Protein AF-A0A7W4TIA7-F1 (afdb_monomer_lite)

Structure (mmCIF, N/CA/C/O backbone):
data_AF-A0A7W4TIA7-F1
#
_entry.id   AF-A0A7W4TIA7-F1
#
loop_
_atom_site.group_PDB
_atom_site.id
_atom_site.type_symbol
_atom_site.label_atom_id
_atom_site.label_alt_id
_atom_site.label_comp_id
_atom_site.label_asym_id
_atom_site.label_entity_id
_atom_site.label_seq_id
_atom_site.pdbx_PDB_ins_code
_atom_site.Cartn_x
_atom_site.Cartn_y
_atom_site.Cartn_z
_atom_site.occupancy
_atom_site.B_iso_or_equiv
_atom_site.auth_seq_id
_atom_site.auth_comp_id
_atom_site.aut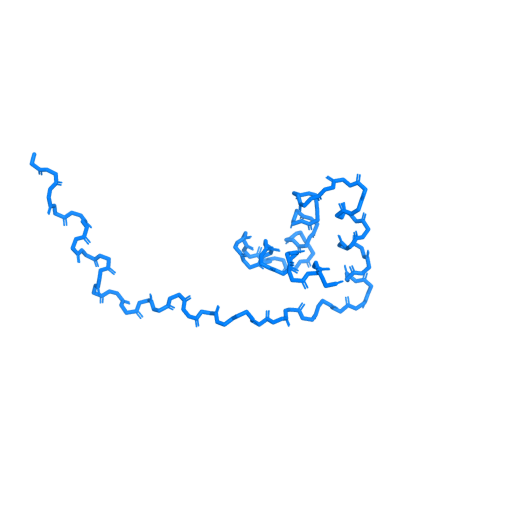h_asym_id
_atom_site.auth_atom_id
_atom_site.pdbx_PDB_model_num
ATOM 1 N N . MET A 1 1 ? 27.812 -3.913 28.693 1.00 46.88 1 MET A N 1
ATOM 2 C CA . MET A 1 1 ? 27.115 -5.199 28.924 1.00 46.88 1 MET A CA 1
ATOM 3 C C . MET A 1 1 ? 25.703 -5.105 28.320 1.00 46.88 1 MET A C 1
ATOM 5 O O . MET A 1 1 ? 24.727 -4.924 29.027 1.00 46.88 1 MET A O 1
ATOM 9 N N . VAL A 1 2 ? 25.594 -5.131 26.984 1.00 51.12 2 VAL A N 1
ATOM 10 C CA . VAL A 1 2 ? 24.342 -4.879 26.227 1.00 51.12 2 VAL A CA 1
ATOM 11 C C . VAL A 1 2 ? 23.756 -6.222 25.773 1.00 51.12 2 VAL A C 1
ATOM 13 O O . VAL A 1 2 ? 23.740 -6.546 24.594 1.00 51.12 2 VAL A O 1
ATOM 16 N N . ARG A 1 3 ? 23.393 -7.088 26.728 1.00 54.44 3 ARG A N 1
ATOM 17 C CA . ARG A 1 3 ? 23.002 -8.492 26.458 1.00 54.44 3 ARG A CA 1
ATOM 18 C C . ARG A 1 3 ? 21.571 -8.847 26.891 1.00 54.44 3 ARG A C 1
ATOM 20 O O . ARG A 1 3 ? 21.206 -10.014 26.860 1.00 54.44 3 ARG A O 1
ATOM 27 N N . GLY A 1 4 ? 20.761 -7.863 27.293 1.00 54.75 4 GLY A N 1
ATOM 28 C CA . GLY A 1 4 ? 19.437 -8.112 27.889 1.00 54.75 4 GLY A CA 1
ATOM 29 C C . GLY A 1 4 ? 18.225 -7.863 26.986 1.00 54.75 4 GLY A C 1
ATOM 30 O O . GLY A 1 4 ? 17.154 -8.397 27.254 1.00 54.75 4 GLY A O 1
ATOM 31 N N . TRP A 1 5 ? 18.355 -7.068 25.922 1.00 59.31 5 TRP A N 1
ATOM 32 C CA . TRP A 1 5 ? 17.181 -6.565 25.194 1.00 59.31 5 TRP A CA 1
ATOM 33 C C . TRP A 1 5 ? 16.664 -7.503 24.092 1.00 59.31 5 TRP A C 1
ATOM 35 O O . TRP A 1 5 ? 15.474 -7.496 23.797 1.00 59.31 5 TRP A O 1
ATOM 45 N N . ILE A 1 6 ? 17.519 -8.379 23.553 1.00 56.91 6 ILE A N 1
ATOM 46 C CA . ILE A 1 6 ? 17.155 -9.290 22.451 1.00 56.91 6 ILE A CA 1
ATOM 47 C C . ILE A 1 6 ? 16.294 -10.473 22.940 1.00 56.91 6 ILE A C 1
ATOM 49 O O . ILE A 1 6 ? 15.496 -11.013 22.180 1.00 56.91 6 ILE A O 1
ATOM 53 N N . ARG A 1 7 ? 16.386 -10.862 24.222 1.00 52.75 7 ARG A N 1
ATOM 54 C CA . ARG A 1 7 ? 15.645 -12.018 24.763 1.00 52.75 7 ARG A CA 1
ATOM 55 C C . ARG A 1 7 ? 14.133 -11.770 24.876 1.00 52.75 7 ARG A C 1
ATOM 57 O O . ARG A 1 7 ? 13.363 -12.705 24.703 1.00 52.75 7 ARG A O 1
ATOM 64 N N . ARG A 1 8 ? 13.709 -10.524 25.112 1.00 54.31 8 ARG A N 1
ATOM 65 C CA . ARG A 1 8 ? 12.304 -10.179 25.398 1.00 54.31 8 ARG A CA 1
ATOM 66 C C . ARG A 1 8 ? 11.376 -10.293 24.184 1.00 54.31 8 ARG A C 1
ATOM 68 O O . ARG A 1 8 ? 10.204 -10.593 24.346 1.00 54.31 8 ARG A O 1
ATOM 75 N N . ILE A 1 9 ? 11.891 -10.101 22.970 1.00 57.56 9 ILE A N 1
ATOM 76 C CA . ILE A 1 9 ? 11.069 -10.110 21.745 1.00 57.56 9 ILE A CA 1
ATOM 77 C C . ILE A 1 9 ? 10.535 -11.521 21.428 1.00 57.56 9 ILE A C 1
ATOM 79 O O . ILE A 1 9 ? 9.482 -11.660 20.815 1.00 57.56 9 ILE A O 1
ATOM 83 N N . ARG A 1 10 ? 11.213 -12.580 21.893 1.00 53.34 10 ARG A N 1
ATOM 84 C CA . ARG A 1 10 ? 10.823 -13.974 21.623 1.00 53.34 10 ARG A CA 1
ATOM 85 C C . ARG A 1 10 ? 9.617 -14.452 22.453 1.00 53.34 10 ARG A C 1
ATOM 87 O O . ARG A 1 10 ? 8.997 -15.436 22.074 1.00 53.34 10 ARG A O 1
ATOM 94 N N . GLU A 1 11 ? 9.256 -13.767 23.539 1.00 51.19 11 GLU A N 1
ATOM 95 C CA . GLU A 1 11 ? 8.148 -14.165 24.432 1.00 51.19 11 GLU A CA 1
ATOM 96 C C . GLU A 1 11 ? 6.784 -13.581 24.028 1.00 51.19 11 GLU A C 1
ATOM 98 O O . GLU A 1 11 ? 5.762 -13.990 24.566 1.00 51.19 11 GLU A O 1
ATOM 103 N N . SER A 1 12 ? 6.730 -12.648 23.072 1.00 51.91 12 SER A N 1
ATOM 104 C CA . SER A 1 12 ? 5.487 -11.926 22.763 1.00 51.91 12 SER A CA 1
ATOM 105 C C . SER A 1 12 ? 4.516 -12.660 21.837 1.00 51.91 12 SER A C 1
ATOM 107 O O . SER A 1 12 ? 3.453 -12.114 21.570 1.00 51.91 12 SER A O 1
ATOM 109 N N . GLY A 1 13 ? 4.845 -13.853 21.324 1.00 47.19 13 GLY A N 1
ATOM 110 C CA . GLY A 1 13 ? 3.920 -14.630 20.481 1.00 47.19 13 GLY A CA 1
ATOM 111 C C . GLY A 1 13 ? 3.387 -13.880 19.250 1.00 47.19 13 GLY A C 1
ATOM 112 O O . GLY A 1 13 ? 2.395 -14.300 18.668 1.00 47.19 13 GLY A O 1
ATOM 113 N N . VAL A 1 14 ? 4.023 -12.768 18.856 1.00 50.12 14 VAL A N 1
ATOM 114 C CA . VAL A 1 14 ? 3.651 -11.993 17.673 1.00 50.12 14 VAL A CA 1
ATOM 115 C C . VAL A 1 14 ? 4.190 -12.750 16.473 1.00 50.12 14 VAL A C 1
ATOM 117 O O . VAL A 1 14 ? 5.309 -12.520 16.014 1.00 50.12 14 VAL A O 1
ATOM 120 N N . THR A 1 15 ? 3.403 -13.697 15.988 1.00 47.38 15 THR A N 1
ATOM 121 C CA . THR A 1 15 ? 3.549 -14.185 14.629 1.00 47.38 15 THR A CA 1
ATOM 122 C C . THR A 1 15 ? 3.251 -12.999 13.717 1.00 47.38 15 THR A C 1
ATOM 124 O O . THR A 1 15 ? 2.124 -12.518 13.631 1.00 47.38 15 THR A O 1
ATOM 127 N N . VAL A 1 16 ? 4.266 -12.486 13.017 1.00 52.00 16 VAL A N 1
ATOM 128 C CA . VAL A 1 16 ? 4.050 -11.583 11.870 1.00 52.00 16 VAL A CA 1
ATOM 129 C C . VAL A 1 16 ? 3.622 -12.428 10.661 1.00 52.00 16 VAL A C 1
ATOM 131 O O . VAL A 1 16 ? 4.026 -12.179 9.531 1.00 52.00 16 VAL A O 1
ATOM 134 N N . ASP A 1 17 ? 2.795 -13.441 10.908 1.00 45.84 17 ASP A N 1
ATOM 135 C CA . ASP A 1 17 ? 2.081 -14.225 9.912 1.00 45.84 17 ASP A CA 1
ATOM 136 C C . ASP A 1 17 ? 0.762 -13.504 9.635 1.00 45.84 17 ASP A C 1
ATOM 138 O O . ASP A 1 17 ? -0.334 -14.016 9.833 1.00 45.84 17 ASP A O 1
ATOM 142 N N . ALA A 1 18 ? 0.873 -12.245 9.215 1.00 49.41 18 ALA A N 1
ATOM 143 C CA . ALA A 1 18 ? -0.155 -11.686 8.366 1.00 49.41 18 ALA A CA 1
ATOM 144 C C . ALA A 1 18 ? 0.212 -12.165 6.966 1.00 49.41 18 ALA A C 1
ATOM 146 O O . ALA A 1 18 ? 1.079 -11.562 6.316 1.00 49.41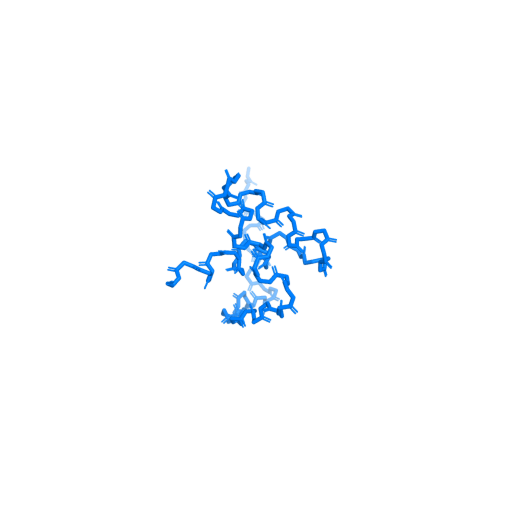 18 ALA A O 1
ATOM 147 N N . ASP A 1 19 ? -0.409 -13.282 6.575 1.00 46.31 19 ASP A N 1
ATOM 148 C CA . ASP A 1 19 ? -0.603 -13.704 5.190 1.00 46.31 19 ASP A CA 1
ATOM 149 C C . ASP A 1 19 ? -0.663 -12.474 4.273 1.00 46.31 19 ASP A C 1
ATOM 151 O O . ASP A 1 19 ? -1.226 -11.440 4.670 1.00 46.31 19 ASP A O 1
ATOM 155 N N . PRO A 1 20 ? -0.121 -12.531 3.045 1.00 48.75 20 PRO A N 1
ATOM 156 C CA . PRO A 1 20 ? -0.407 -11.512 2.059 1.00 48.75 20 PRO A CA 1
ATOM 157 C C . PRO A 1 20 ? -1.890 -11.651 1.720 1.00 48.75 20 PRO A C 1
ATOM 159 O O . PRO A 1 20 ? -2.263 -12.279 0.735 1.00 48.75 20 PRO A O 1
ATOM 162 N N . VAL A 1 21 ? -2.760 -11.068 2.546 1.00 49.22 21 VAL A N 1
ATOM 163 C CA . VAL A 1 21 ? -4.105 -10.726 2.131 1.00 49.22 21 VAL A CA 1
ATOM 164 C C . VAL A 1 21 ? -3.851 -9.862 0.916 1.00 49.22 21 VAL A C 1
ATOM 166 O O . VAL A 1 21 ? -3.349 -8.743 1.040 1.00 49.22 21 VAL A O 1
ATOM 169 N N . ALA A 1 22 ? -4.074 -10.432 -0.265 1.00 53.69 22 ALA A N 1
ATOM 170 C CA . ALA A 1 22 ? -4.143 -9.681 -1.492 1.00 53.69 22 ALA A CA 1
ATOM 171 C C . ALA A 1 22 ? -5.233 -8.651 -1.223 1.00 53.69 22 ALA A C 1
ATOM 173 O O . ALA A 1 22 ? -6.421 -8.972 -1.246 1.00 53.69 22 ALA A O 1
ATOM 174 N N . VAL A 1 23 ? -4.825 -7.448 -0.813 1.00 61.41 23 VAL A N 1
ATOM 175 C CA . VAL A 1 23 ? -5.755 -6.371 -0.528 1.00 61.41 23 VAL A CA 1
ATOM 176 C C . VAL A 1 23 ? -6.334 -6.046 -1.886 1.00 61.41 23 VAL A C 1
ATOM 178 O O . VAL A 1 23 ? -5.695 -5.384 -2.705 1.00 61.41 23 VAL A O 1
ATOM 181 N N . LEU A 1 24 ? -7.512 -6.603 -2.159 1.00 70.00 24 LEU A N 1
ATOM 182 C CA . LEU A 1 24 ? -8.248 -6.309 -3.364 1.00 70.00 24 LEU A CA 1
ATOM 183 C C . LEU A 1 24 ? -8.688 -4.856 -3.222 1.00 70.00 24 LEU A C 1
AT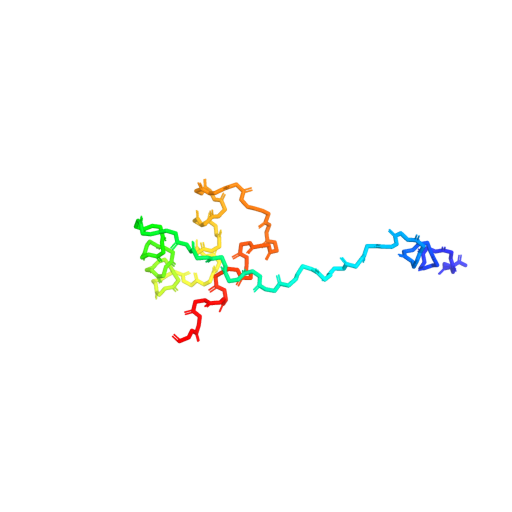OM 185 O O . LEU A 1 24 ? -9.689 -4.548 -2.578 1.00 70.00 24 LEU A O 1
ATOM 189 N N . LEU A 1 25 ? -7.863 -3.951 -3.744 1.00 80.50 25 LEU A N 1
ATOM 190 C CA . LEU A 1 25 ? -8.197 -2.542 -3.773 1.00 80.50 25 LEU A CA 1
ATOM 191 C C . LEU A 1 25 ? -9.471 -2.401 -4.617 1.00 80.50 25 LEU A C 1
ATOM 193 O O . LEU A 1 25 ? -9.477 -2.866 -5.761 1.00 80.50 25 LEU A O 1
ATOM 197 N N . PRO A 1 26 ? -10.548 -1.806 -4.075 1.00 85.88 26 PRO A N 1
ATOM 198 C CA . PRO A 1 26 ? -11.756 -1.585 -4.852 1.00 85.88 26 PRO A CA 1
ATOM 199 C C . PRO A 1 26 ? -11.467 -0.590 -5.979 1.00 85.88 26 PRO A C 1
ATOM 201 O O . PRO A 1 26 ? -10.631 0.308 -5.835 1.00 85.88 26 PRO A O 1
ATOM 204 N N . GLU A 1 27 ? -12.182 -0.706 -7.094 1.00 84.88 2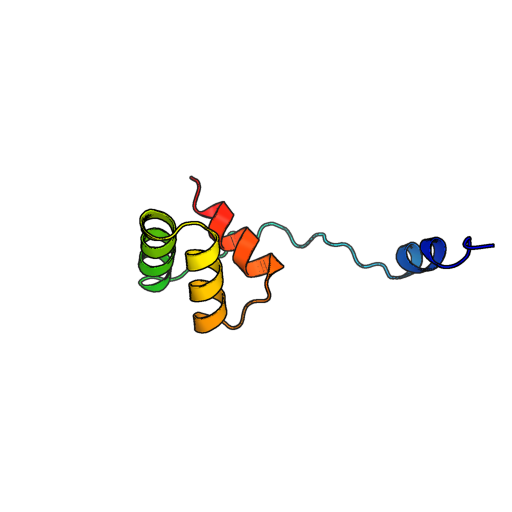7 GLU A N 1
ATOM 205 C CA . GLU A 1 27 ? -12.229 0.383 -8.071 1.00 84.88 27 GLU A CA 1
ATOM 206 C C . GLU A 1 27 ? -13.042 1.557 -7.493 1.00 84.88 27 GLU A C 1
ATOM 208 O O . GLU A 1 27 ? -14.027 1.322 -6.787 1.00 84.88 27 GLU A O 1
ATOM 213 N N . PRO A 1 28 ? -12.649 2.824 -7.731 1.00 90.12 28 PRO A N 1
ATOM 214 C CA . PRO A 1 28 ? -11.569 3.284 -8.618 1.00 90.12 28 PRO A CA 1
ATOM 215 C C . PRO A 1 28 ? -10.186 3.402 -7.944 1.00 90.12 28 PRO A C 1
ATOM 217 O O . PRO A 1 28 ? -9.216 3.831 -8.568 1.00 90.12 28 PRO A O 1
ATOM 220 N N . LEU A 1 29 ? -10.071 3.066 -6.654 1.00 88.94 29 LEU A N 1
ATOM 221 C CA . LEU A 1 29 ? -8.846 3.278 -5.877 1.00 88.94 29 LEU A CA 1
ATOM 222 C C . LEU A 1 29 ? -7.664 2.469 -6.425 1.00 88.94 29 LEU A C 1
ATOM 224 O O . LEU A 1 29 ? -6.537 2.963 -6.434 1.00 88.94 29 LEU A O 1
ATOM 228 N N . ARG A 1 30 ? -7.905 1.247 -6.910 1.00 90.31 30 ARG A N 1
ATOM 229 C CA . ARG A 1 30 ? -6.870 0.432 -7.560 1.00 90.31 30 ARG A CA 1
ATOM 230 C C . ARG A 1 30 ? -6.274 1.143 -8.777 1.00 90.31 30 ARG A C 1
ATOM 232 O O . ARG A 1 30 ? -5.048 1.232 -8.869 1.00 90.31 30 ARG A O 1
ATOM 239 N N . ALA A 1 31 ? -7.110 1.686 -9.665 1.00 91.19 31 ALA A N 1
ATOM 240 C CA . ALA A 1 31 ? -6.654 2.455 -10.819 1.00 91.19 31 ALA A CA 1
ATOM 241 C C . ALA A 1 31 ? -5.869 3.714 -10.408 1.00 91.19 31 ALA A C 1
ATOM 243 O O . ALA A 1 31 ? -4.808 3.983 -10.971 1.00 91.19 31 ALA A O 1
ATOM 244 N N . GLU A 1 32 ? -6.328 4.452 -9.389 1.00 92.50 32 GLU A N 1
ATOM 245 C CA . GLU A 1 32 ? -5.614 5.628 -8.861 1.00 92.50 32 GLU A CA 1
ATOM 246 C C . GLU A 1 32 ? -4.218 5.267 -8.323 1.00 92.50 32 GLU A C 1
ATOM 248 O O . GLU A 1 32 ? -3.235 5.947 -8.625 1.00 92.50 32 GLU A O 1
ATOM 253 N N . VAL A 1 33 ? -4.116 4.186 -7.543 1.00 91.69 33 VAL A N 1
ATOM 254 C CA . VAL A 1 33 ? -2.854 3.712 -6.950 1.00 91.69 33 VAL A CA 1
ATOM 255 C C . VAL A 1 33 ? -1.901 3.192 -8.028 1.00 91.69 33 VAL A C 1
ATOM 257 O O . VAL A 1 33 ? -0.713 3.514 -7.994 1.00 91.69 33 VAL A O 1
ATOM 260 N N . SER A 1 34 ? -2.410 2.435 -9.004 1.00 91.19 34 SER A N 1
ATOM 261 C CA . SER A 1 34 ? -1.620 1.945 -10.139 1.00 91.19 34 SER A CA 1
ATOM 262 C C . SER A 1 34 ? -1.094 3.104 -10.994 1.00 91.19 34 SER A C 1
ATOM 264 O O . SER A 1 34 ? 0.098 3.162 -11.298 1.00 91.19 34 SER A O 1
ATOM 266 N N . ALA A 1 35 ? -1.939 4.097 -11.287 1.00 93.19 35 ALA A N 1
ATOM 267 C CA . ALA A 1 35 ? -1.536 5.287 -12.027 1.00 93.19 35 ALA A CA 1
ATOM 268 C C . ALA A 1 35 ? -0.488 6.119 -11.271 1.00 93.19 35 ALA A C 1
ATOM 270 O O . ALA A 1 35 ? 0.491 6.555 -11.873 1.00 93.19 35 ALA A O 1
ATOM 271 N N . ALA A 1 36 ? -0.655 6.310 -9.958 1.00 92.38 36 ALA A N 1
ATOM 272 C CA . ALA A 1 36 ? 0.337 6.988 -9.125 1.00 92.38 36 ALA A CA 1
ATOM 273 C C . ALA A 1 36 ? 1.674 6.231 -9.098 1.00 92.38 36 ALA A C 1
ATOM 275 O O . ALA A 1 36 ? 2.727 6.861 -9.162 1.00 92.38 36 ALA A O 1
ATOM 276 N N . ARG A 1 37 ? 1.652 4.888 -9.070 1.00 92.06 37 ARG A N 1
ATOM 277 C CA . ARG A 1 37 ? 2.872 4.067 -9.149 1.00 92.06 37 ARG A CA 1
ATOM 278 C C . ARG A 1 37 ? 3.571 4.249 -10.494 1.00 92.06 37 ARG A C 1
ATOM 280 O O . ARG A 1 37 ? 4.784 4.425 -10.516 1.00 92.06 37 ARG A O 1
ATOM 287 N N . GLY A 1 38 ? 2.817 4.229 -11.594 1.00 91.50 38 GLY A N 1
ATOM 288 C CA . GLY A 1 38 ? 3.362 4.375 -12.945 1.00 91.50 38 GLY A CA 1
ATOM 289 C C . GLY A 1 38 ? 3.929 5.766 -13.242 1.00 91.50 38 GLY A C 1
ATOM 290 O O . GLY A 1 38 ? 4.918 5.872 -13.959 1.00 91.50 38 GLY A O 1
ATOM 291 N N . ARG A 1 39 ? 3.328 6.831 -12.693 1.00 91.50 39 ARG A N 1
ATOM 292 C CA . ARG A 1 39 ? 3.773 8.218 -12.929 1.00 91.50 39 ARG A CA 1
ATOM 293 C C . ARG A 1 39 ? 4.857 8.679 -11.959 1.00 91.50 39 ARG A C 1
ATOM 295 O O . ARG A 1 39 ? 5.846 9.260 -12.388 1.00 91.50 39 ARG A O 1
ATOM 302 N N . ASP A 1 40 ? 4.656 8.422 -10.668 1.00 93.50 40 ASP A N 1
ATOM 303 C CA . ASP A 1 40 ? 5.409 9.049 -9.573 1.00 93.50 40 ASP A CA 1
ATOM 304 C C . ASP A 1 40 ? 6.168 8.024 -8.701 1.00 93.50 40 ASP A C 1
ATOM 306 O O . ASP A 1 40 ? 6.821 8.382 -7.715 1.00 93.50 40 ASP A O 1
ATOM 310 N N . GLY A 1 41 ? 6.086 6.734 -9.044 1.00 93.12 41 GLY A N 1
ATOM 311 C CA . GLY A 1 41 ? 6.787 5.645 -8.368 1.00 93.12 41 GLY A CA 1
ATOM 312 C C . GLY A 1 41 ? 6.083 5.082 -7.126 1.00 93.12 41 GLY A C 1
ATOM 313 O O . GLY A 1 41 ? 5.026 5.535 -6.679 1.00 93.12 41 GLY A O 1
ATOM 314 N N . GLU A 1 42 ? 6.699 4.054 -6.532 1.00 93.31 42 GLU A N 1
ATOM 315 C CA . GLU A 1 42 ? 6.133 3.272 -5.417 1.00 93.31 42 GLU A CA 1
ATOM 316 C C . GLU A 1 42 ? 5.780 4.134 -4.195 1.00 93.31 42 GLU A C 1
ATOM 318 O O . GLU A 1 42 ? 4.709 3.984 -3.607 1.00 93.31 42 GLU A O 1
ATOM 323 N N . VAL A 1 43 ? 6.642 5.087 -3.828 1.00 95.00 43 VAL A N 1
ATOM 324 C CA . VAL A 1 43 ? 6.431 5.943 -2.648 1.00 95.00 43 VAL A CA 1
ATOM 325 C C . VAL A 1 43 ? 5.170 6.799 -2.794 1.00 95.00 43 VAL A C 1
ATOM 327 O O . VAL A 1 43 ? 4.426 6.977 -1.825 1.00 95.00 43 VAL A O 1
ATOM 330 N N . ALA A 1 44 ? 4.903 7.320 -3.993 1.00 94.81 44 ALA A N 1
ATOM 331 C CA . ALA A 1 44 ? 3.717 8.125 -4.257 1.00 94.81 44 ALA A CA 1
ATOM 332 C C . ALA A 1 44 ? 2.435 7.287 -4.153 1.00 94.81 44 ALA A C 1
ATOM 334 O O . ALA A 1 44 ? 1.482 7.703 -3.487 1.00 94.81 44 ALA A O 1
ATOM 335 N N . ALA A 1 45 ? 2.450 6.077 -4.714 1.00 95.06 45 ALA A N 1
ATOM 336 C CA . ALA A 1 45 ? 1.354 5.119 -4.614 1.00 95.06 45 ALA A CA 1
ATOM 337 C C . ALA A 1 45 ? 1.058 4.717 -3.160 1.00 95.06 45 ALA A C 1
ATOM 339 O O . ALA A 1 45 ? -0.094 4.767 -2.726 1.00 95.06 45 ALA A O 1
ATOM 340 N N . VAL A 1 46 ? 2.093 4.422 -2.365 1.00 94.50 46 VAL A N 1
ATOM 341 C CA . VAL A 1 46 ? 1.950 4.108 -0.932 1.00 94.50 46 VAL A CA 1
ATOM 342 C C . VAL A 1 46 ? 1.361 5.293 -0.167 1.00 94.50 46 VAL A C 1
ATOM 344 O O . VAL A 1 46 ? 0.440 5.123 0.633 1.00 94.50 46 VAL A O 1
ATOM 347 N N . ARG A 1 47 ? 1.836 6.519 -0.422 1.00 95.94 47 ARG A N 1
ATOM 348 C CA . ARG A 1 47 ? 1.284 7.728 0.216 1.00 95.94 47 ARG A CA 1
ATOM 349 C C . ARG A 1 47 ? -0.183 7.948 -0.143 1.00 95.94 47 ARG A C 1
ATOM 351 O O . ARG A 1 47 ? -0.960 8.322 0.735 1.00 95.94 47 ARG A O 1
ATOM 358 N N . LEU A 1 48 ? -0.563 7.744 -1.404 1.00 94.56 48 LEU A N 1
ATOM 359 C CA . LEU A 1 48 ? -1.951 7.859 -1.848 1.00 94.56 48 LEU A CA 1
ATOM 360 C C . LEU A 1 48 ? -2.832 6.829 -1.140 1.00 94.56 48 LEU A C 1
ATOM 362 O O . LEU A 1 48 ? -3.830 7.211 -0.527 1.00 94.56 48 LEU A O 1
ATOM 366 N N . LEU A 1 49 ? -2.419 5.560 -1.146 1.00 92.56 49 LEU A N 1
ATOM 367 C CA . LEU A 1 49 ? -3.173 4.474 -0.533 1.00 92.56 49 LEU A CA 1
ATOM 368 C C . LEU A 1 49 ? -3.398 4.720 0.963 1.00 92.56 49 LEU A C 1
ATOM 370 O O . LEU A 1 49 ? -4.532 4.640 1.434 1.00 92.56 49 LEU A O 1
ATOM 374 N N . ARG A 1 50 ? -2.353 5.116 1.701 1.00 94.31 50 ARG A N 1
ATOM 375 C CA . ARG A 1 50 ? -2.457 5.427 3.137 1.00 94.31 50 ARG A CA 1
ATOM 376 C C . ARG A 1 50 ? -3.394 6.591 3.429 1.00 94.31 50 ARG A C 1
ATOM 378 O O . ARG A 1 50 ? -4.167 6.517 4.374 1.00 94.31 50 ARG A O 1
ATOM 385 N N . ARG A 1 51 ? -3.361 7.655 2.618 1.00 94.75 51 ARG A N 1
ATOM 386 C CA . ARG A 1 51 ? -4.275 8.799 2.795 1.00 94.75 51 ARG A CA 1
ATOM 387 C C . ARG A 1 51 ? -5.734 8.424 2.556 1.00 94.75 51 ARG A C 1
ATOM 389 O O . ARG A 1 51 ? -6.605 8.987 3.204 1.00 94.75 51 ARG A O 1
ATOM 396 N N . ARG A 1 52 ? -5.997 7.501 1.630 1.00 92.44 52 ARG A N 1
ATOM 397 C CA . ARG A 1 52 ? -7.356 7.072 1.274 1.00 92.44 52 ARG A CA 1
ATOM 398 C C . ARG A 1 52 ? -7.941 6.045 2.241 1.00 92.44 52 ARG A C 1
ATOM 400 O O . ARG A 1 52 ? -9.146 6.043 2.445 1.00 92.44 52 ARG A O 1
ATOM 407 N N . THR A 1 53 ? -7.106 5.176 2.805 1.00 88.38 53 THR A N 1
ATOM 408 C CA . THR A 1 53 ? -7.556 3.996 3.570 1.00 88.38 53 THR A CA 1
ATOM 409 C C . THR A 1 53 ? -7.206 4.04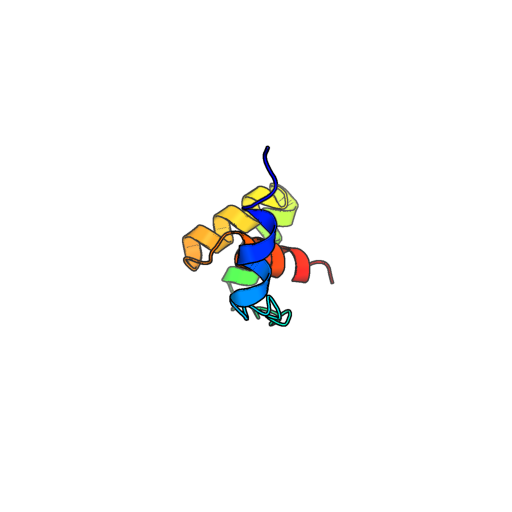4 5.053 1.00 88.38 53 THR A C 1
ATOM 411 O O . THR A 1 53 ? -7.751 3.268 5.828 1.00 88.38 53 THR A O 1
ATOM 414 N N . GLY A 1 54 ? -6.278 4.913 5.460 1.00 88.50 54 GLY A N 1
ATOM 415 C CA . GLY A 1 54 ? -5.744 4.924 6.822 1.00 88.50 54 GLY A CA 1
ATOM 416 C C . GLY A 1 54 ? -4.805 3.755 7.139 1.00 88.50 54 GLY A C 1
ATOM 417 O O . GLY A 1 54 ? -4.404 3.616 8.291 1.00 88.50 54 GLY A O 1
ATOM 418 N N . LEU A 1 55 ? -4.429 2.934 6.147 1.00 86.81 55 LEU A N 1
ATOM 419 C CA . LEU A 1 55 ? -3.527 1.800 6.356 1.00 86.81 55 LEU A CA 1
ATOM 420 C C . LEU A 1 55 ? -2.180 2.231 6.957 1.00 86.81 55 LEU A C 1
ATOM 422 O O . LEU A 1 55 ? -1.621 3.301 6.660 1.00 86.81 55 LEU A O 1
ATOM 426 N N . ASP A 1 56 ? -1.623 1.345 7.780 1.00 90.12 56 ASP A N 1
ATOM 427 C CA . ASP A 1 56 ? -0.253 1.477 8.246 1.00 90.12 56 ASP A CA 1
ATOM 428 C C . ASP A 1 56 ? 0.737 1.354 7.074 1.00 90.12 56 ASP A C 1
ATOM 430 O O . ASP A 1 56 ? 0.401 0.951 5.954 1.00 90.12 56 ASP A O 1
ATOM 434 N N . LEU A 1 57 ? 1.981 1.764 7.319 1.00 90.00 57 LEU A N 1
ATOM 435 C CA . LEU A 1 57 ? 2.991 1.812 6.269 1.00 90.00 57 LEU A CA 1
ATOM 436 C C . LEU A 1 57 ? 3.298 0.428 5.689 1.00 90.00 57 LEU A C 1
ATOM 438 O O . LEU A 1 57 ? 3.439 0.309 4.474 1.00 90.00 57 LEU A O 1
ATOM 442 N N . LEU A 1 58 ?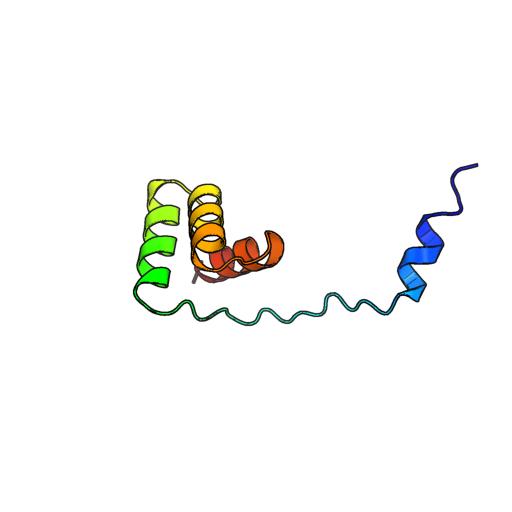 3.392 -0.600 6.533 1.00 89.56 58 LEU A N 1
ATOM 443 C CA . LEU A 1 58 ? 3.762 -1.942 6.099 1.00 89.56 58 LEU A CA 1
ATOM 444 C C . LEU A 1 58 ? 2.657 -2.544 5.227 1.00 89.56 58 LEU A C 1
ATOM 446 O O . LEU A 1 58 ? 2.948 -3.040 4.137 1.00 89.56 58 LEU A O 1
ATOM 450 N N . SER A 1 59 ? 1.400 -2.434 5.659 1.00 86.12 59 SER A N 1
ATOM 451 C CA . SER A 1 59 ? 0.244 -2.911 4.890 1.00 86.12 59 SER A CA 1
ATOM 452 C C . SER A 1 59 ? 0.111 -2.193 3.548 1.00 86.12 59 SER A C 1
ATOM 454 O O . SER A 1 59 ? -0.108 -2.835 2.521 1.00 86.12 59 SER A O 1
ATOM 456 N N . ALA A 1 60 ? 0.317 -0.873 3.516 1.00 90.12 60 ALA A N 1
ATOM 457 C CA . ALA A 1 60 ? 0.242 -0.106 2.276 1.00 90.12 60 ALA A CA 1
ATOM 458 C C . ALA A 1 60 ? 1.372 -0.446 1.292 1.00 90.12 60 ALA A C 1
ATOM 460 O O . ALA A 1 60 ? 1.120 -0.562 0.095 1.00 90.12 60 ALA A O 1
ATOM 461 N N . VAL A 1 61 ? 2.605 -0.644 1.774 1.00 91.31 61 VAL A N 1
ATOM 462 C CA . VAL A 1 61 ? 3.726 -1.092 0.928 1.00 91.31 61 VAL A CA 1
ATOM 463 C C . VAL A 1 61 ? 3.437 -2.470 0.337 1.00 91.31 61 VAL A C 1
ATOM 465 O O . VAL A 1 61 ? 3.596 -2.663 -0.866 1.00 91.31 61 VAL A O 1
ATOM 468 N N . ARG A 1 62 ? 2.967 -3.417 1.157 1.00 88.88 62 ARG A N 1
ATOM 469 C CA . ARG A 1 62 ? 2.618 -4.770 0.699 1.00 88.88 62 ARG A CA 1
ATOM 470 C C . ARG A 1 62 ? 1.527 -4.743 -0.374 1.00 88.88 62 ARG A C 1
ATOM 472 O O . ARG A 1 62 ? 1.714 -5.351 -1.422 1.00 88.88 62 ARG A O 1
ATOM 479 N N . ALA A 1 63 ? 0.453 -3.984 -0.156 1.00 87.62 63 ALA A N 1
ATOM 480 C CA . ALA A 1 63 ? -0.639 -3.843 -1.120 1.00 87.62 63 ALA A CA 1
ATOM 481 C C . ALA A 1 63 ? -0.190 -3.201 -2.446 1.00 87.62 63 ALA A C 1
ATOM 483 O O . ALA A 1 63 ? -0.651 -3.580 -3.517 1.00 87.62 63 ALA A O 1
ATOM 484 N N . VAL A 1 64 ? 0.729 -2.234 -2.396 1.00 89.88 64 VAL A N 1
ATOM 485 C CA . VAL A 1 64 ? 1.256 -1.577 -3.602 1.00 89.88 64 VAL A CA 1
ATOM 486 C C . VAL A 1 64 ? 2.234 -2.478 -4.367 1.00 89.88 64 VAL A C 1
ATOM 488 O O . VAL A 1 64 ? 2.309 -2.380 -5.592 1.00 89.88 64 VAL A O 1
ATOM 491 N N . ARG A 1 65 ? 2.967 -3.365 -3.685 1.00 89.56 65 ARG A N 1
ATOM 492 C CA . ARG A 1 65 ? 3.830 -4.384 -4.315 1.00 89.56 65 ARG A CA 1
ATOM 493 C C . ARG A 1 65 ? 3.047 -5.560 -4.888 1.00 89.56 65 ARG A C 1
ATOM 495 O O . ARG A 1 65 ? 3.419 -6.088 -5.922 1.00 89.56 65 ARG A O 1
ATOM 502 N N . SER A 1 66 ? 1.912 -5.929 -4.297 1.00 86.06 66 SER A N 1
ATOM 503 C CA . SER A 1 66 ? 1.057 -6.979 -4.866 1.00 86.06 66 SER A CA 1
ATOM 504 C C . SER A 1 66 ? 0.369 -6.575 -6.179 1.00 86.06 66 SER A C 1
ATOM 506 O O . SER A 1 66 ? -0.318 -7.396 -6.774 1.00 86.06 66 SER A O 1
ATOM 508 N N . LEU A 1 67 ? 0.515 -5.320 -6.626 1.00 81.56 67 LEU A N 1
ATOM 509 C CA . LEU A 1 67 ? 0.080 -4.865 -7.950 1.00 81.56 67 LEU A CA 1
ATOM 510 C C . LEU A 1 67 ? 1.099 -5.180 -9.061 1.00 81.56 67 LEU A C 1
ATOM 512 O O . LEU A 1 67 ? 0.796 -4.907 -10.215 1.00 81.56 67 LEU A O 1
ATOM 516 N N . GLU A 1 68 ? 2.278 -5.728 -8.741 1.00 67.81 68 GLU A N 1
ATOM 517 C CA . GLU A 1 68 ? 3.348 -6.074 -9.700 1.00 67.81 68 GLU A CA 1
ATOM 518 C C . GLU A 1 68 ? 3.081 -7.364 -10.507 1.00 67.81 68 GLU A C 1
ATOM 520 O O . GLU A 1 68 ? 4.026 -8.025 -10.931 1.00 67.81 68 GLU A O 1
ATOM 525 N N . VAL A 1 69 ? 1.809 -7.734 -10.704 1.00 54.56 69 VAL A N 1
ATOM 526 C CA . VAL A 1 69 ? 1.409 -8.900 -11.516 1.00 54.56 69 VAL A CA 1
ATOM 527 C C . VAL A 1 69 ? 1.338 -8.532 -12.990 1.00 54.56 69 VAL A C 1
ATOM 529 O O . VAL A 1 69 ? 0.698 -7.499 -13.294 1.00 54.56 69 VAL A O 1
#

Sequence (69 aa):
MVRGWIRRIRESGVTVDADPVAVLLPEPLRAEVSAARGRDGEVAAVRLLRRRTGLDLLSAVRAVRSLEV

pLDDT: mean 76.58, std 18.6, range [45.84, 95.94]

Foldseek 3Di:
DPPPPVVVVVPPPPDPPPPLPLPPDDPPLVVVLVVLCVPPNLVRSLVSCCVVPVDDSVNSSSNSVSVVD

Secondary structure (DSSP, 8-state):
---SSSSGGGGS------------PPTTHHHHHHHHHHHH-HHHHHHHHHHHH---HHHHHHHHHTT--

Radius of gyration: 16.36 Å; chains: 1; bounding box: 39×24×42 Å

Organism: Kineococcus radiotolerans (NCBI:txid131568)